Protein AF-A0A530M0F9-F1 (afdb_monomer)

pLDDT: mean 87.68, std 10.82, range [49.38, 98.19]

Foldseek 3Di:
DDDDDLLVVQDPLLVLLLVLLLLLLQQDDQDPDPVSNVCSNCVSVVSSSVCSPPDSVVSNVNSVVSVVSSVVSVVVCVVVVHDRRSVVSVVVVVDDDPPPPD

Mean predicted aligned error: 6.35 Å

Solvent-accessible surface area (backbone atoms only — not comparable to full-atom values): 5802 Å² total; per-residue (Å²): 133,91,76,73,61,61,62,74,54,62,46,73,52,26,55,51,24,23,52,31,44,44,52,43,59,28,52,43,82,78,59,89,50,69,69,59,38,50,50,66,66,46,45,31,58,55,48,23,48,66,48,26,71,48,64,64,70,62,37,48,52,50,26,50,49,33,48,53,49,41,53,50,52,52,52,49,30,60,73,70,72,45,82,76,37,40,62,60,52,56,51,54,72,75,50,80,73,77,75,80,82,129

Sequence (102 aa):
PVTLPHMLMIGVWPLIMGVTMFLQMRMNPTPPDPTQAAIFTWMPVIFTFMMAGFPAGLVIYWAWNNTLSILQQGVIMKRQGAKIELWDNLVALFRKKPSPAE

Radius of gyration: 16.55 Å; Cα contacts (8 Å, |Δi|>4): 81; chains: 1; bounding box: 50×22×50 Å

Nearest PDB structures (foldseek):
  7uhc-assembly1_K  TM=5.181E-01  e=8.947E+00  synthetic construct
  8boq-assembly1_F  TM=3.232E-01  e=5.334E+00  Azotobacter vinelandii DJ

Secondary structure (DSSP, 8-state):
-----GGG---HHHHHHHHHHHHHHHTSPPPSSHHHHHHHHHHHHHHHHHHTTS-HHHHHHHHHHHHHHHHHHHHHHHHTT---THHHHHHHHHSPPPPP--

Structure (mmCIF, N/CA/C/O backbone):
data_AF-A0A530M0F9-F1
#
_entry.id   AF-A0A530M0F9-F1
#
loop_
_atom_site.group_PDB
_atom_site.id
_atom_site.type_symbol
_atom_site.label_atom_id
_atom_site.label_alt_id
_atom_site.label_comp_id
_atom_site.label_asym_id
_atom_site.label_entity_id
_atom_site.label_seq_id
_atom_site.pdbx_PDB_ins_code
_atom_site.Cartn_x
_atom_site.Cartn_y
_atom_site.Cartn_z
_atom_site.occupancy
_atom_site.B_iso_or_equiv
_atom_site.auth_seq_id
_atom_site.auth_comp_id
_atom_site.auth_asym_id
_atom_site.auth_atom_id
_atom_site.pdbx_PDB_model_num
ATOM 1 N N . PRO A 1 1 ? 16.900 -14.639 -31.312 1.00 63.69 1 PRO A N 1
ATOM 2 C CA . PRO A 1 1 ? 16.489 -14.893 -29.908 1.00 63.69 1 PRO A CA 1
ATOM 3 C C . PRO A 1 1 ? 15.230 -14.087 -29.568 1.00 63.69 1 PRO A C 1
ATOM 5 O O . PRO A 1 1 ? 15.234 -12.876 -29.754 1.00 63.69 1 PRO A O 1
ATOM 8 N N . VAL A 1 2 ? 14.152 -14.746 -29.131 1.00 72.38 2 VAL A N 1
ATOM 9 C CA . VAL A 1 2 ? 12.940 -14.055 -28.659 1.00 72.38 2 VAL A CA 1
ATOM 10 C C . VAL A 1 2 ? 13.256 -13.455 -27.291 1.00 72.38 2 VAL A C 1
ATOM 12 O O . VAL A 1 2 ? 13.344 -14.178 -26.302 1.00 72.38 2 VAL A O 1
ATOM 15 N N . THR A 1 3 ? 13.490 -12.148 -27.229 1.00 71.31 3 THR A N 1
ATOM 16 C CA . THR A 1 3 ? 13.562 -11.424 -25.961 1.00 71.31 3 THR A CA 1
ATOM 17 C C . THR A 1 3 ? 12.137 -11.111 -25.529 1.00 71.31 3 THR A C 1
ATOM 19 O O . THR A 1 3 ? 11.421 -10.361 -26.191 1.00 71.31 3 THR A O 1
ATOM 22 N N . LEU A 1 4 ? 11.694 -11.726 -24.431 1.00 67.12 4 LEU A N 1
ATOM 23 C CA . LEU A 1 4 ? 10.413 -11.368 -23.835 1.00 67.12 4 LEU A CA 1
ATOM 24 C C . LEU A 1 4 ? 10.453 -9.882 -23.441 1.00 67.12 4 LEU A C 1
ATOM 26 O O . LEU A 1 4 ? 11.481 -9.416 -22.928 1.00 67.12 4 LEU A O 1
ATOM 30 N N . PRO A 1 5 ? 9.365 -9.127 -23.677 1.00 70.06 5 PRO A N 1
ATOM 31 C CA . PRO A 1 5 ? 9.288 -7.742 -23.246 1.00 70.06 5 PRO A CA 1
ATOM 32 C C . PRO A 1 5 ? 9.657 -7.632 -21.767 1.00 70.06 5 PRO A C 1
ATOM 34 O O . PRO A 1 5 ? 9.078 -8.328 -20.936 1.00 70.06 5 PRO A O 1
ATOM 37 N N . HIS A 1 6 ? 10.613 -6.767 -21.425 1.00 66.38 6 HIS A N 1
ATOM 38 C CA . HIS A 1 6 ? 11.103 -6.639 -20.046 1.00 66.38 6 HIS A CA 1
ATOM 39 C C . HIS A 1 6 ? 9.988 -6.272 -19.049 1.00 66.38 6 HIS A C 1
ATOM 41 O O . HIS A 1 6 ? 10.053 -6.658 -17.890 1.00 66.38 6 HIS A O 1
ATOM 47 N N . MET A 1 7 ? 8.908 -5.635 -19.517 1.00 61.12 7 MET A N 1
ATOM 48 C CA . MET A 1 7 ? 7.681 -5.388 -18.743 1.00 61.12 7 MET A CA 1
ATOM 49 C C . MET A 1 7 ? 6.947 -6.656 -18.265 1.00 61.12 7 MET A C 1
ATOM 51 O O . MET A 1 7 ? 6.189 -6.594 -17.304 1.00 61.12 7 MET A O 1
ATOM 55 N N . LEU A 1 8 ? 7.159 -7.803 -18.919 1.00 68.62 8 LEU A N 1
ATOM 56 C CA . LEU A 1 8 ? 6.592 -9.097 -18.520 1.00 68.62 8 LEU A CA 1
ATOM 57 C C . LEU A 1 8 ? 7.511 -9.862 -17.555 1.00 68.62 8 LEU A C 1
ATOM 59 O O . LEU A 1 8 ? 7.077 -10.832 -16.938 1.00 68.62 8 LEU A O 1
ATOM 63 N N . MET A 1 9 ? 8.764 -9.423 -17.387 1.00 74.44 9 MET A N 1
ATOM 64 C CA . MET A 1 9 ? 9.704 -9.981 -16.412 1.00 74.44 9 MET A CA 1
ATOM 65 C C . MET A 1 9 ? 9.481 -9.323 -15.047 1.00 74.44 9 MET A C 1
ATOM 67 O O . MET A 1 9 ? 10.338 -8.613 -14.526 1.00 74.44 9 MET A O 1
ATOM 71 N N . ILE A 1 10 ? 8.297 -9.535 -14.468 1.00 78.31 10 ILE A N 1
ATOM 72 C CA . ILE A 1 10 ? 7.973 -8.997 -13.146 1.00 78.31 10 ILE A CA 1
ATOM 73 C C . ILE A 1 10 ? 8.829 -9.729 -12.113 1.00 78.31 10 ILE A C 1
ATOM 75 O O . ILE A 1 10 ? 8.615 -10.905 -11.819 1.00 78.31 10 ILE A O 1
ATOM 79 N N . GLY A 1 11 ? 9.823 -9.032 -11.566 1.00 85.75 11 GLY A N 1
ATOM 80 C CA . GLY A 1 11 ? 10.596 -9.546 -10.443 1.00 85.75 11 GLY A CA 1
ATOM 81 C C . GLY A 1 11 ? 9.717 -9.784 -9.209 1.00 85.75 11 GLY A C 1
ATOM 82 O O . GLY A 1 11 ? 8.614 -9.251 -9.081 1.00 85.75 11 GLY A O 1
ATOM 83 N N . VAL A 1 12 ? 10.238 -10.536 -8.239 1.00 91.88 12 VAL A N 1
ATOM 84 C CA . VAL A 1 12 ? 9.531 -10.797 -6.971 1.00 91.88 12 VAL A CA 1
ATOM 85 C C . VAL A 1 12 ? 9.228 -9.491 -6.216 1.00 91.88 12 VAL A C 1
ATOM 87 O O . VAL A 1 12 ? 8.171 -9.353 -5.603 1.00 91.88 12 VAL A O 1
ATOM 90 N N . TRP A 1 13 ? 10.117 -8.496 -6.303 1.00 93.44 13 TRP A N 1
ATOM 91 C CA . TRP A 1 13 ? 9.974 -7.219 -5.598 1.00 93.44 13 TRP A CA 1
ATOM 92 C C . TRP A 1 13 ? 8.758 -6.384 -6.026 1.00 93.44 13 TRP A C 1
ATOM 94 O O . TRP A 1 13 ? 8.007 -5.979 -5.140 1.00 93.44 13 TRP A O 1
ATOM 104 N N . PRO A 1 14 ? 8.508 -6.138 -7.328 1.00 94.00 14 PRO A N 1
ATOM 105 C CA . PRO A 1 14 ? 7.286 -5.467 -7.766 1.00 94.00 14 PRO A CA 1
ATOM 106 C C . PRO A 1 14 ? 6.008 -6.154 -7.286 1.00 94.00 14 PRO A C 1
ATOM 108 O O . PRO A 1 14 ? 5.080 -5.462 -6.885 1.00 94.00 14 PRO A O 1
ATOM 111 N N . LEU A 1 15 ? 5.967 -7.492 -7.256 1.00 94.50 15 LEU A N 1
ATOM 112 C CA . LEU A 1 15 ? 4.804 -8.227 -6.744 1.00 94.50 15 LEU A CA 1
ATOM 113 C C . LEU A 1 15 ? 4.577 -7.958 -5.253 1.00 94.50 15 LEU A C 1
ATOM 115 O O . LEU A 1 15 ? 3.454 -7.663 -4.848 1.00 94.50 15 LEU A O 1
ATOM 119 N N . ILE A 1 16 ? 5.639 -8.006 -4.441 1.00 96.31 16 ILE A N 1
ATOM 120 C CA . ILE A 1 16 ? 5.561 -7.670 -3.012 1.00 96.31 16 ILE A CA 1
ATOM 121 C C . ILE A 1 16 ? 5.093 -6.223 -2.836 1.00 96.31 16 ILE A C 1
ATOM 123 O O . ILE A 1 16 ? 4.200 -5.963 -2.034 1.00 96.31 16 ILE A O 1
ATOM 127 N N . MET A 1 17 ? 5.662 -5.290 -3.601 1.00 96.50 17 MET A N 1
ATOM 128 C CA . MET A 1 17 ? 5.275 -3.880 -3.574 1.00 9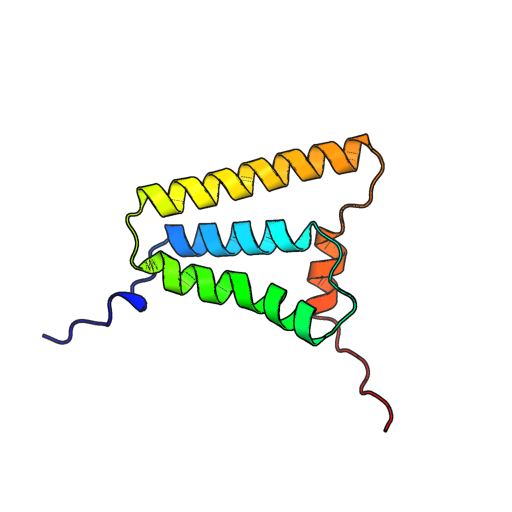6.50 17 MET A CA 1
ATOM 129 C C . MET A 1 17 ? 3.797 -3.689 -3.943 1.00 96.50 17 MET A C 1
ATOM 131 O O . MET A 1 17 ? 3.085 -2.979 -3.239 1.00 96.50 17 MET A O 1
ATOM 135 N N . GLY A 1 18 ? 3.312 -4.367 -4.984 1.00 95.81 18 GLY A N 1
ATOM 136 C CA . GLY A 1 18 ? 1.911 -4.338 -5.398 1.00 95.81 18 GLY A CA 1
ATOM 137 C C . GLY A 1 18 ? 0.961 -4.845 -4.319 1.00 95.81 18 GLY A C 1
ATOM 138 O O . GLY A 1 18 ? -0.058 -4.213 -4.040 1.00 95.81 18 GLY A O 1
ATOM 139 N N . VAL A 1 19 ? 1.318 -5.953 -3.662 1.00 96.19 19 VAL A N 1
ATOM 140 C CA . VAL A 1 19 ? 0.546 -6.508 -2.543 1.00 96.19 19 VAL A CA 1
ATOM 141 C C . VAL A 1 19 ? 0.53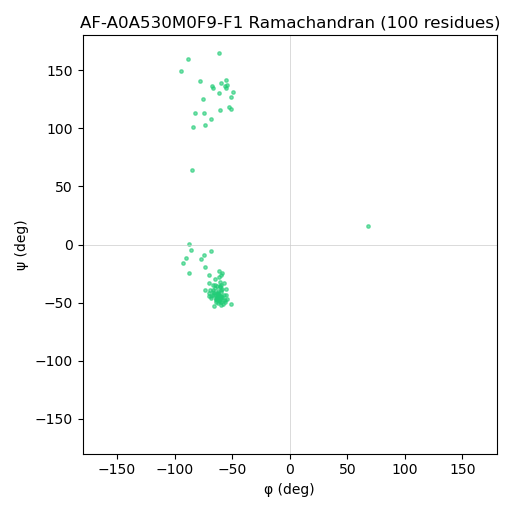1 -5.543 -1.360 1.00 96.19 19 VAL A C 1
ATOM 143 O O . VAL A 1 19 ? -0.538 -5.273 -0.815 1.00 96.19 19 VAL A O 1
ATOM 146 N N . THR A 1 20 ? 1.677 -4.981 -0.963 1.00 97.00 20 THR A N 1
ATOM 147 C CA . THR A 1 20 ? 1.719 -4.040 0.167 1.00 97.00 20 THR A CA 1
ATOM 148 C C . THR A 1 20 ? 0.987 -2.742 -0.154 1.00 97.00 20 THR A C 1
ATOM 150 O O . THR A 1 20 ? 0.243 -2.247 0.684 1.00 97.00 20 THR A O 1
ATOM 153 N N . MET A 1 21 ? 1.095 -2.224 -1.376 1.00 96.38 21 MET A N 1
ATOM 154 C CA . MET A 1 21 ? 0.334 -1.056 -1.828 1.00 96.38 21 MET A CA 1
ATOM 155 C C . MET A 1 21 ? -1.176 -1.323 -1.793 1.00 96.38 21 MET A C 1
ATOM 157 O O . MET A 1 21 ? -1.947 -0.511 -1.282 1.00 96.38 21 MET A O 1
ATOM 161 N N . PHE A 1 22 ? -1.605 -2.489 -2.279 1.00 95.19 22 PHE A N 1
ATOM 162 C CA . PHE A 1 22 ? -3.004 -2.898 -2.238 1.00 95.19 22 PHE A CA 1
ATOM 163 C C . PHE A 1 22 ? -3.533 -2.996 -0.800 1.00 95.19 22 PHE A C 1
ATOM 165 O O . PHE A 1 22 ? -4.599 -2.461 -0.500 1.00 95.19 22 PHE A O 1
ATOM 172 N N . LEU A 1 23 ? -2.780 -3.627 0.107 1.00 95.06 23 LEU A N 1
ATOM 173 C CA . LEU A 1 23 ? -3.156 -3.723 1.519 1.00 95.06 23 LEU A CA 1
ATOM 174 C C . LEU A 1 23 ? -3.237 -2.344 2.180 1.00 95.06 23 LEU A C 1
ATOM 176 O O . LEU A 1 23 ? -4.206 -2.071 2.883 1.00 95.06 23 LEU A O 1
ATOM 180 N N . GLN A 1 24 ? -2.269 -1.464 1.914 1.00 94.94 24 GLN A N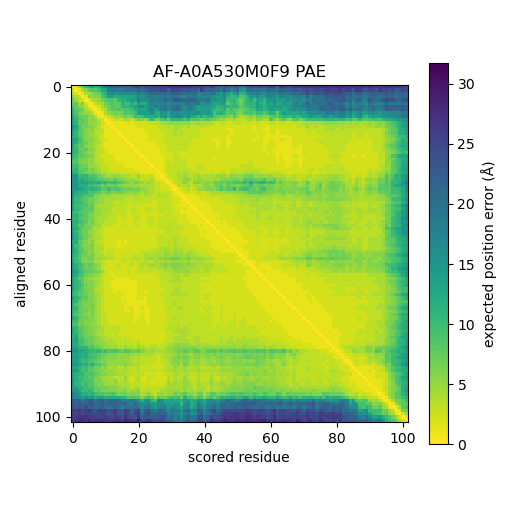 1
ATOM 181 C CA . GLN A 1 24 ? -2.239 -0.101 2.445 1.00 94.94 24 GLN A CA 1
ATOM 182 C C . GLN A 1 24 ? -3.475 0.694 2.012 1.00 94.94 24 GLN A C 1
ATOM 184 O O . GLN A 1 24 ? -4.135 1.305 2.848 1.00 94.94 24 GLN A O 1
ATOM 189 N N . MET A 1 25 ? -3.849 0.641 0.730 1.00 92.50 25 MET A N 1
ATOM 190 C CA . MET A 1 25 ? -5.059 1.314 0.243 1.00 92.50 25 MET A CA 1
ATOM 191 C C . MET A 1 25 ? -6.327 0.794 0.919 1.00 92.50 25 MET A C 1
ATOM 193 O O . MET A 1 25 ? -7.231 1.573 1.212 1.00 92.50 25 MET A O 1
ATOM 197 N N . ARG A 1 26 ? -6.384 -0.509 1.213 1.00 91.62 26 ARG A N 1
ATOM 198 C CA . ARG A 1 26 ? -7.529 -1.153 1.872 1.00 91.62 26 ARG A CA 1
ATOM 199 C C . ARG A 1 26 ? -7.636 -0.841 3.362 1.00 91.62 26 ARG A C 1
ATOM 201 O O . ARG A 1 26 ? -8.664 -1.157 3.952 1.00 91.62 26 ARG A O 1
ATOM 208 N N . MET A 1 27 ? -6.637 -0.205 3.969 1.00 90.44 27 MET A N 1
ATOM 209 C CA . MET A 1 27 ? -6.764 0.324 5.331 1.00 90.44 27 MET A CA 1
ATOM 210 C C . MET A 1 27 ? -7.635 1.576 5.399 1.00 90.44 27 MET A C 1
ATOM 212 O O . MET A 1 27 ? -8.120 1.914 6.476 1.00 90.44 27 MET A O 1
ATOM 216 N N . ASN A 1 28 ? -7.835 2.251 4.266 1.00 88.00 28 ASN A N 1
ATOM 217 C CA . ASN A 1 28 ? -8.674 3.435 4.178 1.00 88.00 28 ASN A CA 1
ATOM 218 C C . ASN A 1 28 ? -10.099 3.052 3.745 1.00 88.00 28 ASN A C 1
ATOM 220 O O . ASN A 1 28 ? -10.274 2.088 2.993 1.00 88.00 28 ASN A O 1
ATOM 224 N N . PRO A 1 29 ? -11.128 3.799 4.178 1.00 85.75 29 PRO A N 1
ATOM 225 C CA . PRO A 1 29 ? -12.490 3.602 3.696 1.00 85.75 29 PRO A CA 1
ATOM 226 C C . PRO A 1 29 ? -12.553 3.688 2.167 1.00 85.75 29 PRO A C 1
ATOM 228 O O . PRO A 1 29 ? -11.970 4.592 1.563 1.00 85.75 29 PRO A O 1
ATOM 231 N N . THR A 1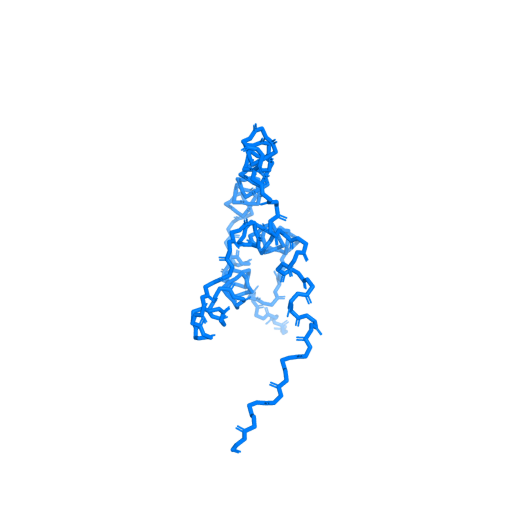 30 ? -13.259 2.748 1.533 1.00 82.31 30 THR A N 1
ATOM 232 C CA . THR A 1 30 ? -13.423 2.764 0.073 1.00 82.31 30 THR A CA 1
ATOM 233 C C . THR A 1 30 ? -14.256 3.991 -0.338 1.00 82.31 30 THR A C 1
ATOM 235 O O . THR A 1 30 ? -15.293 4.237 0.284 1.00 82.31 30 THR A O 1
ATOM 238 N N . PRO A 1 31 ? -13.859 4.752 -1.379 1.00 84.81 31 PRO A N 1
ATOM 239 C CA . P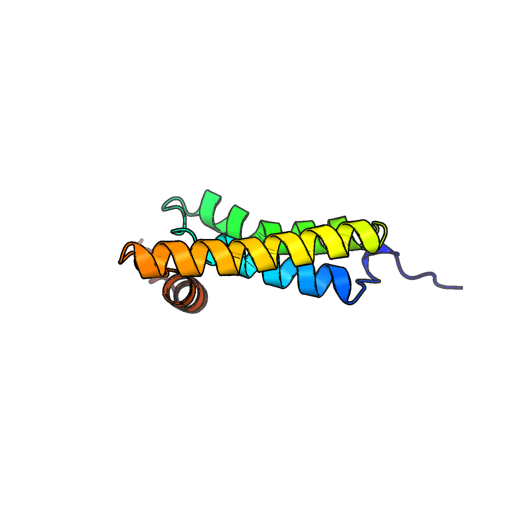RO A 1 31 ? -14.650 5.876 -1.875 1.00 84.81 31 PRO A CA 1
ATOM 240 C C . PRO A 1 31 ? -16.084 5.456 -2.253 1.00 84.81 31 PRO A C 1
ATOM 242 O O . PRO A 1 31 ? -16.263 4.382 -2.833 1.00 84.81 31 PRO A O 1
ATOM 245 N N . PRO A 1 32 ? -17.106 6.287 -1.973 1.00 83.00 32 PRO A N 1
ATOM 246 C CA . PRO A 1 32 ? -18.501 5.953 -2.273 1.00 83.00 32 PRO A CA 1
ATOM 247 C C . PRO A 1 32 ? -18.805 5.952 -3.781 1.00 83.00 32 PRO A C 1
ATOM 249 O O . PRO A 1 32 ? -19.709 5.248 -4.228 1.00 83.00 32 PRO A O 1
ATOM 252 N N . ASP A 1 33 ? -18.044 6.715 -4.569 1.00 91.19 33 ASP A N 1
ATOM 253 C CA . ASP A 1 33 ? -18.173 6.781 -6.024 1.00 91.19 33 ASP A CA 1
ATOM 254 C C . ASP A 1 33 ? -17.588 5.512 -6.688 1.00 91.19 33 ASP A C 1
ATOM 256 O O . ASP A 1 33 ? -16.409 5.192 -6.478 1.00 91.19 33 ASP A O 1
ATOM 260 N N . PRO A 1 34 ? -18.364 4.791 -7.524 1.00 86.81 34 PRO A N 1
ATOM 261 C CA . PRO A 1 34 ? -17.910 3.571 -8.190 1.00 86.81 34 PRO A CA 1
ATOM 262 C C . PRO A 1 34 ? -16.706 3.779 -9.121 1.00 86.81 34 PRO A C 1
ATOM 264 O O . PRO A 1 34 ? -15.874 2.878 -9.240 1.00 86.81 34 PRO A O 1
ATOM 267 N N . THR A 1 35 ? -16.580 4.946 -9.752 1.00 90.38 35 THR A N 1
ATOM 268 C CA . THR A 1 35 ? -15.468 5.275 -10.655 1.00 90.38 35 THR A CA 1
ATOM 269 C C . THR A 1 35 ? -14.170 5.408 -9.869 1.00 90.38 35 THR A C 1
ATOM 271 O O . THR A 1 35 ? -13.153 4.812 -10.226 1.00 90.38 35 THR A O 1
ATOM 274 N N . GLN A 1 36 ? -14.208 6.126 -8.745 1.00 87.31 36 GLN A N 1
ATOM 275 C CA . GLN A 1 36 ? -13.044 6.276 -7.870 1.00 87.31 36 GLN A CA 1
ATOM 276 C C . GLN A 1 36 ? -12.649 4.937 -7.239 1.00 87.31 36 GLN A C 1
ATOM 278 O O . GLN A 1 36 ? -11.471 4.583 -7.222 1.00 87.31 36 GLN A O 1
ATOM 283 N N . ALA A 1 37 ? -13.625 4.143 -6.794 1.00 87.94 37 ALA A N 1
ATOM 284 C CA . ALA A 1 37 ? -13.371 2.810 -6.254 1.00 87.94 37 ALA A CA 1
ATOM 285 C C . ALA A 1 37 ? -12.697 1.877 -7.279 1.00 87.94 37 ALA A C 1
ATOM 287 O O . ALA A 1 37 ? -11.791 1.113 -6.923 1.00 87.94 37 ALA A O 1
ATOM 288 N N . ALA A 1 38 ? -13.097 1.950 -8.554 1.00 88.00 38 ALA A N 1
ATOM 289 C CA . ALA A 1 38 ? -12.451 1.206 -9.630 1.00 88.00 38 ALA A CA 1
ATOM 290 C C . ALA A 1 38 ? -10.991 1.647 -9.813 1.00 88.00 38 ALA A C 1
ATOM 292 O O . ALA A 1 38 ? -10.103 0.795 -9.837 1.00 88.00 38 ALA A O 1
ATOM 293 N N . ILE A 1 39 ? -10.723 2.957 -9.850 1.00 89.94 39 ILE A N 1
ATOM 294 C CA . ILE A 1 39 ? -9.358 3.499 -9.961 1.00 89.94 39 ILE A CA 1
ATOM 295 C C . ILE A 1 39 ? -8.472 2.981 -8.823 1.00 89.94 39 ILE A C 1
ATOM 297 O O . ILE A 1 39 ? -7.402 2.440 -9.083 1.00 89.94 39 ILE A O 1
ATOM 301 N N . PHE A 1 40 ? -8.927 3.074 -7.572 1.00 88.50 40 PHE A N 1
ATOM 302 C CA . PHE A 1 40 ? -8.165 2.611 -6.403 1.00 88.50 40 PHE A CA 1
ATOM 303 C C . PHE A 1 40 ? -7.941 1.093 -6.408 1.00 88.50 40 PHE A C 1
ATOM 305 O O . PHE A 1 40 ? -6.931 0.611 -5.906 1.00 88.50 40 PHE A O 1
ATOM 312 N N . THR A 1 41 ? -8.862 0.327 -6.994 1.00 88.56 41 THR A N 1
ATOM 313 C CA . THR A 1 41 ? -8.718 -1.129 -7.115 1.00 88.56 41 THR A CA 1
ATOM 314 C C . THR A 1 41 ? -7.675 -1.5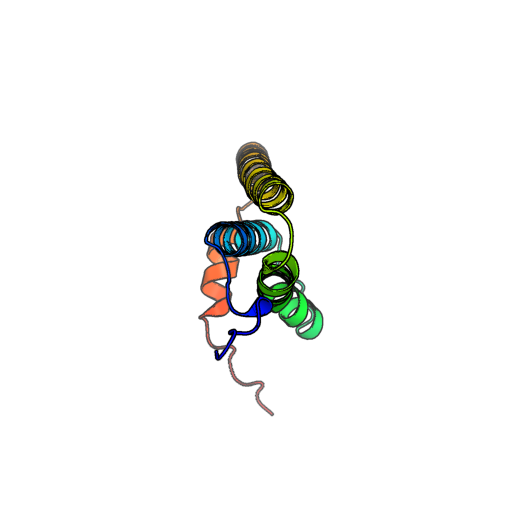09 -8.169 1.00 88.56 41 THR A C 1
ATOM 316 O O . THR A 1 41 ? -6.899 -2.436 -7.948 1.00 88.56 41 THR A O 1
ATOM 319 N N . TRP A 1 42 ? -7.620 -0.786 -9.291 1.00 91.25 42 TRP A N 1
ATOM 320 C CA . TRP A 1 42 ? -6.701 -1.077 -10.397 1.00 91.25 42 TRP A CA 1
ATOM 321 C C . TRP A 1 42 ? -5.325 -0.422 -10.256 1.00 91.25 42 TRP A C 1
ATOM 323 O O . TRP A 1 42 ? -4.348 -0.935 -10.803 1.00 91.25 42 TRP A O 1
ATOM 333 N N . MET A 1 43 ? -5.220 0.678 -9.508 1.00 92.94 43 MET A N 1
ATOM 334 C CA . MET A 1 43 ? -3.977 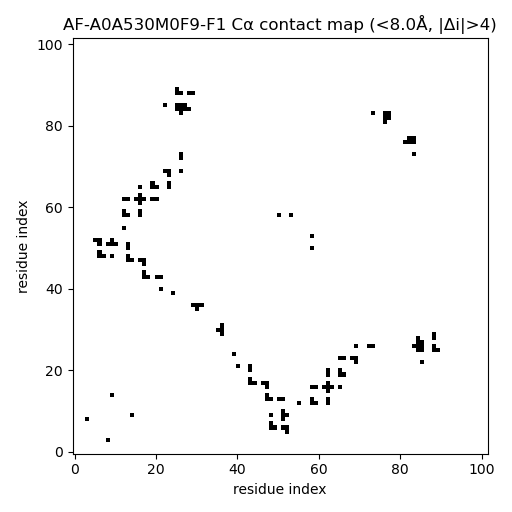1.436 -9.358 1.00 92.94 43 MET A CA 1
ATOM 335 C C . MET A 1 43 ? -2.790 0.575 -8.892 1.00 92.94 43 MET A C 1
ATOM 337 O O . MET A 1 43 ? -1.749 0.660 -9.544 1.00 92.94 43 MET A O 1
ATOM 341 N N . PRO A 1 44 ? -2.904 -0.299 -7.867 1.00 92.38 44 PRO A N 1
ATOM 342 C CA . PRO A 1 44 ? -1.787 -1.148 -7.445 1.00 92.38 44 PRO A CA 1
ATOM 343 C C . PRO A 1 44 ? -1.306 -2.091 -8.549 1.00 92.38 44 PRO A C 1
ATOM 345 O O . PRO A 1 44 ? -0.106 -2.320 -8.690 1.00 92.38 44 PRO A O 1
ATOM 348 N N . VAL A 1 45 ? -2.227 -2.607 -9.370 1.00 93.38 45 VAL A N 1
ATOM 349 C CA . VAL A 1 45 ? -1.895 -3.493 -10.492 1.00 93.38 45 VAL A CA 1
ATOM 350 C C . VAL A 1 45 ? -1.088 -2.721 -11.528 1.00 93.38 45 VAL A C 1
ATOM 352 O O . VAL A 1 45 ? 0.022 -3.124 -11.862 1.00 93.38 45 VAL A O 1
ATOM 355 N N . ILE A 1 46 ? -1.594 -1.569 -11.972 1.00 92.69 46 ILE A N 1
ATOM 356 C CA . ILE A 1 46 ? -0.916 -0.713 -12.955 1.00 92.69 46 ILE A CA 1
ATOM 357 C C . ILE A 1 46 ? 0.482 -0.322 -12.456 1.00 92.69 46 ILE A C 1
ATOM 359 O O . ILE A 1 46 ? 1.465 -0.481 -13.182 1.00 92.69 46 ILE A O 1
ATOM 363 N N . PHE A 1 47 ? 0.591 0.122 -11.201 1.00 91.50 47 PHE A N 1
ATOM 364 C CA . PHE A 1 47 ? 1.870 0.504 -10.600 1.00 91.50 47 PHE A CA 1
ATOM 365 C C . PHE A 1 47 ? 2.853 -0.661 -10.500 1.00 91.50 47 PHE A C 1
ATOM 367 O O . PHE A 1 47 ? 4.048 -0.461 -10.696 1.00 91.50 47 PHE A O 1
ATOM 374 N N . THR A 1 48 ? 2.371 -1.876 -10.242 1.00 92.62 48 THR A N 1
ATOM 375 C CA . THR A 1 48 ? 3.216 -3.077 -10.180 1.00 92.62 48 THR A CA 1
ATOM 376 C C . THR A 1 48 ? 3.915 -3.337 -11.511 1.00 92.62 48 THR A C 1
ATOM 378 O O . THR A 1 48 ? 5.131 -3.518 -11.538 1.00 92.62 48 THR A O 1
ATOM 381 N N . PHE A 1 49 ? 3.175 -3.304 -12.623 1.00 91.19 49 PHE A N 1
ATOM 382 C CA . PHE A 1 49 ? 3.749 -3.494 -13.959 1.00 91.19 49 PHE A CA 1
ATOM 383 C C . PHE A 1 49 ? 4.632 -2.319 -14.381 1.00 91.19 49 PHE A C 1
ATOM 385 O O . PHE A 1 49 ? 5.697 -2.525 -14.956 1.00 91.19 49 PHE A O 1
ATOM 392 N N . MET A 1 50 ? 4.228 -1.090 -14.054 1.00 90.62 50 MET A N 1
ATOM 393 C CA . MET A 1 50 ? 5.027 0.103 -14.335 1.00 90.62 50 MET A CA 1
ATOM 394 C C . MET A 1 50 ? 6.378 0.064 -13.605 1.00 90.62 50 MET A C 1
ATOM 396 O O . MET A 1 50 ? 7.416 0.336 -14.204 1.00 90.62 50 MET A O 1
ATOM 400 N N . MET A 1 51 ? 6.382 -0.316 -12.324 1.00 89.25 51 MET A N 1
ATOM 401 C CA . MET A 1 51 ? 7.586 -0.387 -11.488 1.00 89.25 51 MET A CA 1
ATOM 402 C C . MET A 1 51 ? 8.455 -1.617 -11.778 1.00 89.25 51 MET A C 1
ATOM 404 O O . MET A 1 51 ? 9.605 -1.655 -11.344 1.00 89.25 51 MET A O 1
ATOM 408 N N . ALA A 1 52 ? 7.954 -2.609 -12.522 1.00 88.94 52 ALA A N 1
ATOM 409 C CA . ALA A 1 52 ? 8.697 -3.829 -12.838 1.00 88.94 52 ALA A CA 1
ATOM 410 C C . ALA A 1 52 ? 9.982 -3.576 -13.643 1.00 88.94 52 ALA A C 1
ATOM 412 O O . ALA A 1 52 ? 10.939 -4.333 -13.508 1.00 88.94 52 ALA A O 1
ATOM 413 N N . GLY A 1 53 ? 10.025 -2.501 -14.436 1.00 87.25 53 GLY A N 1
ATOM 414 C CA . GLY A 1 53 ? 11.213 -2.101 -15.196 1.00 87.25 53 GLY A CA 1
ATOM 415 C C . GLY A 1 53 ? 12.220 -1.237 -14.426 1.00 87.25 53 GLY A C 1
ATOM 416 O O . GLY A 1 53 ? 13.272 -0.912 -14.972 1.00 87.25 53 GLY A O 1
ATOM 417 N N . PHE A 1 54 ? 11.914 -0.828 -13.191 1.00 90.12 54 PHE A N 1
ATOM 418 C CA . PHE A 1 54 ? 12.773 0.064 -12.409 1.00 90.12 54 PHE A CA 1
ATOM 419 C C . PHE A 1 54 ? 13.827 -0.705 -11.590 1.00 90.12 54 PHE A C 1
ATOM 421 O O . PHE A 1 54 ? 13.646 -1.888 -11.292 1.00 90.12 54 PHE A O 1
ATOM 428 N N . PRO A 1 55 ? 14.927 -0.045 -11.168 1.00 93.00 55 PRO A N 1
ATOM 429 C CA . PRO A 1 55 ? 15.941 -0.666 -10.320 1.00 93.00 55 PRO A CA 1
ATOM 430 C C . PRO A 1 55 ? 15.350 -1.236 -9.025 1.00 93.00 55 PRO A C 1
ATOM 432 O O . PRO A 1 55 ? 14.582 -0.566 -8.330 1.00 93.00 55 PRO A O 1
ATOM 435 N N . ALA A 1 56 ? 15.775 -2.445 -8.646 1.00 91.44 56 ALA A N 1
ATOM 436 C CA . ALA A 1 56 ? 15.212 -3.166 -7.501 1.00 91.44 56 ALA A CA 1
ATOM 437 C C . ALA A 1 56 ? 15.288 -2.377 -6.180 1.00 91.44 56 ALA A C 1
ATOM 439 O O . ALA A 1 56 ? 14.368 -2.466 -5.375 1.00 91.44 56 ALA A O 1
ATOM 440 N N . GLY A 1 57 ? 16.327 -1.558 -5.971 1.00 94.38 57 GLY A N 1
ATOM 441 C CA . GLY A 1 57 ? 16.455 -0.725 -4.768 1.00 94.38 57 GLY A CA 1
ATOM 442 C C . GLY A 1 57 ? 15.291 0.252 -4.572 1.00 94.38 57 GLY A C 1
ATOM 443 O O . GLY A 1 57 ? 14.806 0.405 -3.453 1.00 94.38 57 GLY A O 1
ATOM 444 N N . LEU A 1 58 ? 14.781 0.849 -5.657 1.00 94.88 58 LEU A N 1
ATOM 445 C CA . LEU A 1 58 ? 13.615 1.735 -5.599 1.00 94.88 58 LEU A CA 1
ATOM 446 C C . LEU A 1 58 ? 12.350 0.956 -5.219 1.00 94.88 58 LEU A C 1
ATOM 448 O O . LEU A 1 58 ? 11.567 1.400 -4.381 1.00 94.88 58 LEU A O 1
ATOM 452 N N . VAL A 1 59 ? 12.167 -0.224 -5.812 1.00 95.19 59 VAL A N 1
ATOM 453 C CA . VAL A 1 59 ? 10.997 -1.072 -5.553 1.00 9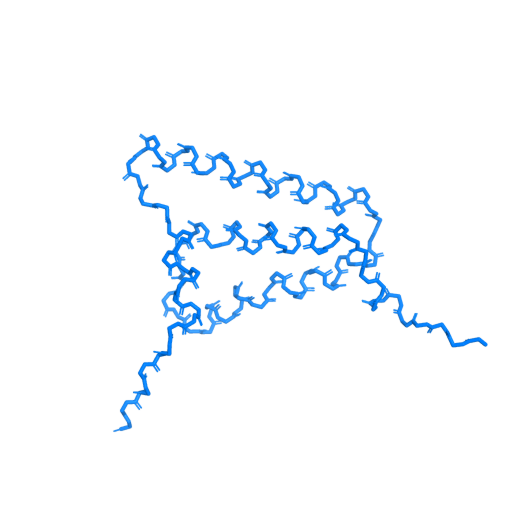5.19 59 VAL A CA 1
ATOM 454 C C . VAL A 1 59 ? 11.003 -1.601 -4.116 1.00 95.19 59 VAL A C 1
ATOM 456 O O . VAL A 1 59 ? 9.966 -1.598 -3.457 1.00 95.19 59 VAL A O 1
ATOM 459 N N . ILE A 1 60 ? 12.172 -1.998 -3.603 1.00 95.62 60 ILE A N 1
ATOM 460 C CA . ILE A 1 60 ? 12.360 -2.424 -2.208 1.00 95.62 60 ILE A CA 1
ATOM 461 C C . ILE A 1 60 ? 12.038 -1.276 -1.250 1.00 95.62 60 ILE A C 1
ATOM 463 O O . ILE A 1 60 ? 11.323 -1.490 -0.273 1.00 95.62 60 ILE A O 1
ATOM 467 N N . TYR A 1 61 ? 12.520 -0.061 -1.537 1.00 96.56 61 TYR A N 1
ATOM 468 C CA . TYR A 1 61 ? 12.213 1.120 -0.729 1.00 96.56 61 TYR A CA 1
ATOM 469 C C . TYR A 1 61 ? 10.698 1.341 -0.607 1.00 96.56 61 TYR A C 1
ATOM 471 O O . TYR A 1 61 ? 10.194 1.490 0.505 1.00 96.56 61 TYR A O 1
ATOM 479 N N . TRP A 1 62 ? 9.962 1.276 -1.721 1.00 96.12 62 TRP A N 1
ATOM 480 C CA . TRP A 1 62 ? 8.500 1.400 -1.718 1.00 96.12 62 TRP A CA 1
ATOM 481 C C . TRP A 1 62 ? 7.816 0.260 -0.963 1.00 96.12 62 TRP A C 1
ATOM 483 O O . TRP A 1 62 ? 6.963 0.509 -0.115 1.00 96.12 62 TRP A O 1
ATOM 493 N N . ALA A 1 63 ? 8.208 -0.989 -1.225 1.00 96.75 63 ALA A N 1
ATOM 494 C CA . ALA A 1 63 ? 7.638 -2.148 -0.543 1.00 96.75 63 ALA A CA 1
ATOM 495 C C . ALA A 1 63 ? 7.803 -2.044 0.981 1.00 96.75 63 ALA A C 1
ATOM 497 O O . ALA A 1 63 ? 6.861 -2.303 1.736 1.00 96.75 63 ALA A O 1
ATOM 498 N N . TRP A 1 64 ? 8.988 -1.629 1.429 1.00 97.81 64 TRP A N 1
ATOM 499 C CA . TRP A 1 64 ? 9.286 -1.432 2.840 1.00 97.81 64 TRP A CA 1
ATOM 500 C C . TRP A 1 64 ? 8.515 -0.251 3.432 1.00 97.81 64 TRP A C 1
ATOM 502 O O . TRP A 1 64 ? 7.926 -0.384 4.504 1.00 97.81 64 TRP A O 1
ATOM 512 N N . ASN A 1 65 ? 8.453 0.877 2.719 1.00 97.88 65 ASN A N 1
ATOM 513 C CA . ASN A 1 65 ? 7.691 2.048 3.140 1.00 97.88 65 ASN A CA 1
ATOM 514 C C . ASN A 1 65 ? 6.206 1.712 3.346 1.00 97.88 65 ASN A C 1
ATOM 516 O O . ASN A 1 65 ? 5.692 1.926 4.441 1.00 97.88 65 ASN A O 1
ATOM 520 N N . ASN A 1 66 ? 5.562 1.079 2.360 1.00 97.44 66 ASN A N 1
ATOM 521 C CA . ASN A 1 66 ? 4.171 0.632 2.460 1.00 97.44 66 ASN A CA 1
ATOM 522 C C . ASN A 1 66 ? 3.959 -0.284 3.671 1.00 97.44 66 ASN A C 1
ATOM 524 O O . ASN A 1 66 ? 2.993 -0.123 4.415 1.00 97.44 66 ASN A O 1
ATOM 528 N N . THR A 1 67 ? 4.885 -1.222 3.899 1.00 97.75 67 THR A N 1
ATOM 529 C CA . THR A 1 67 ? 4.823 -2.161 5.030 1.00 97.75 67 THR A CA 1
ATOM 530 C C . THR A 1 67 ? 4.866 -1.425 6.369 1.00 97.75 67 THR A C 1
ATOM 532 O O . THR A 1 67 ? 4.020 -1.663 7.232 1.00 97.75 67 THR A O 1
ATOM 535 N N . LEU A 1 68 ? 5.809 -0.494 6.544 1.00 98.19 68 LEU A N 1
ATOM 536 C CA . LEU A 1 68 ? 5.902 0.315 7.760 1.00 98.19 68 LEU A CA 1
ATOM 537 C C . LEU A 1 68 ? 4.668 1.196 7.954 1.00 98.19 68 LEU A C 1
ATOM 539 O O . LEU A 1 68 ? 4.153 1.280 9.067 1.00 98.19 68 LEU A O 1
ATOM 543 N N . SER A 1 69 ? 4.159 1.810 6.887 1.00 97.12 69 SER A N 1
ATOM 544 C CA . SER A 1 69 ? 2.945 2.621 6.943 1.00 97.12 69 SER A CA 1
ATOM 545 C C . SER A 1 69 ? 1.724 1.806 7.355 1.00 97.12 69 SER A C 1
ATOM 547 O O . SER A 1 69 ? 0.961 2.270 8.198 1.00 97.12 69 SER A O 1
ATOM 549 N N . ILE A 1 70 ? 1.564 0.584 6.834 1.00 96.75 70 ILE A N 1
ATOM 550 C CA . ILE A 1 70 ? 0.484 -0.323 7.245 1.00 96.75 70 ILE A CA 1
ATOM 551 C C . ILE A 1 70 ? 0.574 -0.624 8.739 1.00 96.75 70 ILE A C 1
ATOM 553 O O . ILE A 1 70 ? -0.408 -0.496 9.470 1.00 96.75 70 ILE A O 1
ATOM 557 N N . LEU A 1 71 ? 1.763 -0.996 9.217 1.00 97.25 71 LEU A N 1
ATOM 558 C CA . LEU A 1 71 ? 1.975 -1.302 10.629 1.00 97.25 71 LEU A CA 1
ATOM 559 C C . LEU A 1 71 ? 1.692 -0.083 11.511 1.00 97.25 71 LEU A C 1
ATOM 561 O O . LEU A 1 71 ? 0.955 -0.186 12.492 1.00 97.25 71 LEU A O 1
ATOM 565 N N . GLN A 1 72 ? 2.226 1.081 11.141 1.00 97.56 72 GLN A N 1
ATOM 566 C CA . GLN A 1 72 ? 2.015 2.331 11.862 1.00 97.56 72 GLN A CA 1
ATOM 567 C C . GLN A 1 72 ? 0.529 2.697 11.913 1.00 97.56 72 GLN A C 1
ATOM 569 O O . GLN A 1 72 ? -0.007 2.935 12.996 1.00 97.56 72 GLN A O 1
ATOM 574 N N . GLN A 1 73 ? -0.148 2.721 10.764 1.00 96.00 73 GLN A N 1
ATOM 575 C CA . GLN A 1 73 ? -1.563 3.070 10.680 1.00 96.00 73 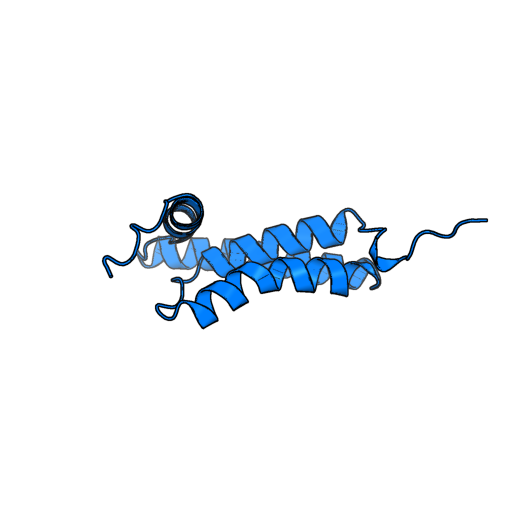GLN A CA 1
ATOM 576 C C . GLN A 1 73 ? -2.415 2.073 11.475 1.00 96.00 73 GLN A C 1
ATOM 578 O O . GLN A 1 73 ? -3.311 2.482 12.210 1.00 96.00 73 GLN A O 1
ATOM 583 N N . GLY A 1 74 ? -2.091 0.779 11.418 1.00 95.62 74 GLY A N 1
ATOM 584 C CA . GLY A 1 74 ? -2.774 -0.263 12.183 1.00 95.62 74 GLY A CA 1
ATOM 585 C C . GLY A 1 74 ? -2.635 -0.071 13.693 1.00 95.62 74 GLY A C 1
ATOM 586 O O . GLY A 1 74 ? -3.619 -0.178 14.427 1.00 95.62 74 GLY A O 1
ATOM 587 N N . VAL A 1 75 ? -1.434 0.276 14.168 1.00 96.50 75 VAL A N 1
ATOM 588 C CA . VAL A 1 75 ? -1.200 0.591 15.586 1.00 96.50 75 VAL A CA 1
ATOM 589 C C . VAL A 1 75 ? -1.965 1.847 16.005 1.00 96.50 75 VAL A C 1
ATOM 591 O O . VAL A 1 75 ? -2.576 1.844 17.074 1.00 96.50 75 VAL A O 1
ATOM 594 N N . ILE A 1 76 ? -1.964 2.903 15.186 1.00 96.00 76 ILE A N 1
ATOM 595 C CA . ILE A 1 76 ? -2.685 4.151 15.479 1.00 96.00 76 ILE A CA 1
ATOM 596 C C . ILE A 1 76 ? -4.191 3.896 15.575 1.00 96.00 76 ILE A C 1
ATOM 598 O O . ILE A 1 76 ? -4.788 4.245 16.591 1.00 96.00 76 ILE A O 1
ATOM 602 N N . MET A 1 77 ? -4.791 3.227 14.585 1.00 95.19 77 MET A N 1
ATOM 603 C CA . MET A 1 77 ? -6.226 2.919 14.587 1.00 95.19 77 MET A CA 1
ATOM 604 C C . MET A 1 77 ? -6.617 2.086 15.807 1.00 95.19 77 MET A C 1
ATOM 606 O O . MET A 1 77 ? -7.561 2.431 16.513 1.00 95.19 77 MET A O 1
ATOM 610 N N . LYS A 1 78 ? -5.823 1.056 16.135 1.00 94.00 78 LYS A N 1
ATOM 611 C CA . LYS A 1 78 ? -6.041 0.239 17.334 1.00 94.00 78 LYS A CA 1
ATOM 612 C C . LYS A 1 78 ? -5.975 1.064 18.623 1.00 94.00 78 LYS A C 1
ATOM 614 O O . LYS A 1 78 ? -6.782 0.844 19.519 1.00 94.00 78 LYS A O 1
ATOM 619 N N . ARG A 1 79 ? -5.029 2.004 18.732 1.00 95.88 79 ARG A N 1
ATOM 620 C CA . ARG A 1 79 ? -4.891 2.888 19.906 1.00 95.88 79 ARG A CA 1
ATOM 621 C C . ARG A 1 79 ? -6.016 3.914 20.015 1.00 95.88 79 ARG A C 1
ATOM 623 O O . ARG A 1 79 ? -6.390 4.270 21.123 1.00 95.88 79 ARG A O 1
ATOM 630 N N . GLN A 1 80 ? -6.536 4.384 18.886 1.00 95.25 80 GLN A N 1
ATOM 631 C CA . GLN A 1 80 ? -7.612 5.376 18.823 1.00 95.25 80 GLN A CA 1
ATOM 632 C C . GLN A 1 80 ? -9.014 4.750 18.862 1.00 95.25 80 GLN A C 1
ATOM 634 O O . GLN A 1 80 ? -10.002 5.472 18.791 1.00 95.25 80 GLN A O 1
ATOM 639 N N . GLY A 1 81 ? -9.121 3.419 18.958 1.00 91.56 81 GLY A N 1
ATOM 640 C CA . GLY A 1 81 ? -10.406 2.716 18.906 1.00 91.56 81 GLY A CA 1
ATOM 641 C C . GLY A 1 81 ? -11.086 2.777 17.533 1.00 91.56 81 GLY A C 1
ATOM 642 O O . GLY A 1 81 ? -12.275 2.490 17.428 1.00 91.56 81 GLY A O 1
ATOM 643 N N . ALA A 1 82 ? -10.349 3.145 16.483 1.00 90.88 82 ALA A N 1
ATOM 644 C CA . ALA A 1 82 ? -10.852 3.157 15.120 1.00 90.88 82 ALA A CA 1
ATOM 645 C C . ALA A 1 82 ? -10.884 1.733 14.551 1.00 90.88 82 ALA A C 1
ATOM 647 O O . ALA A 1 82 ? -9.975 0.924 14.772 1.00 90.88 82 ALA A O 1
ATOM 648 N N . LYS A 1 83 ? -11.940 1.429 13.794 1.00 88.38 83 LYS A N 1
ATOM 649 C CA . LYS A 1 83 ? -12.087 0.146 13.111 1.00 88.38 83 LYS A CA 1
ATOM 650 C C . LYS A 1 83 ? -11.035 0.022 12.009 1.00 88.38 83 LYS A C 1
ATOM 652 O O . LYS A 1 83 ? -10.800 0.955 11.248 1.00 88.38 83 LYS A O 1
ATOM 657 N N . ILE A 1 84 ? -10.412 -1.148 11.913 1.00 90.62 84 ILE A N 1
ATOM 658 C CA . ILE A 1 84 ? -9.501 -1.469 10.815 1.00 90.62 84 ILE A CA 1
ATOM 659 C C . ILE A 1 84 ? -10.344 -1.974 9.639 1.00 90.62 84 ILE A C 1
ATOM 661 O O . ILE A 1 84 ? -10.738 -3.137 9.624 1.00 90.62 84 ILE A O 1
ATOM 665 N N . GLU A 1 85 ? -10.584 -1.113 8.649 1.00 90.44 85 GLU A N 1
ATOM 666 C CA . GLU A 1 85 ? -11.443 -1.400 7.480 1.00 90.44 85 GLU A CA 1
ATOM 667 C C . GLU A 1 85 ? -10.869 -2.455 6.515 1.00 90.44 85 GLU A C 1
ATOM 669 O O . GLU A 1 85 ? -11.534 -2.866 5.566 1.00 90.44 85 GLU A O 1
ATOM 674 N N . LEU A 1 86 ? -9.635 -2.920 6.744 1.00 89.88 86 LEU A N 1
ATOM 675 C CA . LEU A 1 86 ? -8.924 -3.860 5.871 1.00 89.88 86 LEU A CA 1
ATOM 676 C C . LEU A 1 86 ? -9.769 -5.094 5.531 1.00 89.88 86 LEU A C 1
ATOM 678 O O . LEU A 1 86 ? -9.920 -5.440 4.361 1.00 89.88 86 LEU A O 1
ATOM 682 N N . TRP A 1 87 ? -10.326 -5.751 6.548 1.00 88.25 87 TRP A N 1
ATOM 683 C CA . TRP A 1 87 ? -11.080 -6.989 6.359 1.00 88.25 87 TRP A CA 1
ATOM 684 C C . TRP A 1 87 ? -12.417 -6.749 5.663 1.00 88.25 87 TRP A C 1
ATOM 686 O O . TRP A 1 87 ? -12.769 -7.491 4.748 1.00 88.25 87 TRP A O 1
ATOM 696 N N . ASP A 1 88 ? -13.131 -5.689 6.038 1.00 89.19 88 ASP A N 1
ATOM 697 C CA . ASP A 1 88 ? -14.407 -5.331 5.418 1.00 89.19 88 ASP A CA 1
ATOM 698 C C . ASP A 1 88 ? -14.227 -4.988 3.939 1.00 89.19 88 ASP A C 1
ATOM 700 O O . ASP A 1 88 ? -14.959 -5.486 3.082 1.00 89.19 88 ASP A O 1
ATOM 704 N N . ASN A 1 89 ? -13.197 -4.200 3.626 1.00 90.56 89 ASN A N 1
ATOM 705 C CA . ASN A 1 89 ? -12.861 -3.812 2.265 1.00 90.56 89 ASN A CA 1
ATOM 706 C C . ASN A 1 89 ? -12.422 -5.007 1.402 1.00 90.56 89 ASN A C 1
ATOM 708 O O . ASN A 1 89 ? -12.711 -5.025 0.204 1.00 90.56 89 ASN A O 1
ATOM 712 N N . LEU A 1 90 ? -11.730 -5.999 1.975 1.00 89.31 90 LEU A N 1
ATOM 713 C CA . LEU A 1 90 ? -11.357 -7.230 1.269 1.00 89.31 90 LEU A CA 1
ATOM 714 C C . LEU A 1 90 ? -12.579 -8.106 0.983 1.00 89.31 90 LEU A C 1
ATOM 716 O O . LEU A 1 90 ? -12.741 -8.587 -0.136 1.00 89.31 90 LEU A O 1
ATOM 720 N N . VAL A 1 91 ? -13.469 -8.285 1.960 1.00 88.44 91 VAL A N 1
ATOM 721 C CA . VAL A 1 91 ? -14.704 -9.064 1.780 1.00 88.44 91 VAL A CA 1
ATOM 722 C C . VAL A 1 91 ? -15.637 -8.392 0.768 1.00 88.44 91 VAL A C 1
ATOM 724 O O . VAL A 1 91 ? -16.253 -9.073 -0.054 1.00 88.44 91 VAL A O 1
ATOM 727 N N . ALA A 1 92 ? -15.706 -7.059 0.770 1.00 86.06 92 ALA A N 1
ATOM 728 C CA . ALA A 1 92 ? -16.523 -6.287 -0.163 1.00 86.06 92 ALA A CA 1
ATOM 729 C C . ALA A 1 92 ? -16.155 -6.512 -1.641 1.00 86.06 92 ALA A C 1
ATOM 731 O O . ALA A 1 92 ? -17.028 -6.388 -2.496 1.00 86.06 92 ALA A O 1
ATOM 732 N N . LEU A 1 93 ? -14.907 -6.883 -1.954 1.00 83.06 93 LEU A N 1
ATOM 733 C CA . LEU A 1 93 ? -14.487 -7.212 -3.324 1.00 83.06 93 LEU A CA 1
ATOM 734 C C . LEU A 1 93 ? -15.141 -8.486 -3.865 1.00 83.06 93 LEU A C 1
ATOM 736 O O . LEU A 1 93 ? -15.426 -8.575 -5.056 1.00 83.06 93 LEU A O 1
ATOM 740 N N . PHE A 1 94 ? -15.365 -9.472 -2.997 1.00 84.94 94 PHE A N 1
ATOM 741 C CA . PHE A 1 94 ? -15.934 -10.766 -3.379 1.00 84.94 94 PHE A CA 1
ATOM 742 C C . PHE A 1 94 ? -17.454 -10.804 -3.227 1.00 84.94 94 PHE A C 1
ATOM 744 O O . PHE A 1 94 ? -18.123 -11.685 -3.772 1.00 84.94 94 PHE A O 1
ATOM 751 N N . ARG A 1 95 ? -18.026 -9.845 -2.495 1.00 83.19 95 ARG A N 1
ATOM 752 C CA . ARG A 1 95 ? -19.468 -9.735 -2.324 1.00 83.19 95 ARG A CA 1
ATOM 753 C C . ARG A 1 95 ? -20.087 -9.202 -3.618 1.00 83.19 95 ARG A C 1
ATOM 755 O O . ARG A 1 95 ? -19.880 -8.051 -3.991 1.00 83.19 95 ARG A O 1
ATOM 762 N N . LYS A 1 96 ? -20.873 -10.043 -4.301 1.00 65.38 96 LYS A N 1
ATOM 763 C CA . LYS A 1 96 ? -21.678 -9.642 -5.466 1.00 65.38 96 LYS A CA 1
ATOM 764 C C . LYS A 1 96 ? -22.528 -8.426 -5.079 1.00 65.38 96 LYS A C 1
ATOM 766 O O . LYS A 1 96 ? -23.358 -8.530 -4.174 1.00 65.38 96 LYS A O 1
ATOM 771 N N . LYS A 1 97 ? -22.326 -7.283 -5.743 1.00 63.94 97 LYS A N 1
ATOM 772 C CA . LYS A 1 97 ? -23.278 -6.171 -5.643 1.00 63.94 97 LYS A CA 1
ATOM 773 C C . LYS A 1 97 ? -24.623 -6.682 -6.180 1.00 63.94 97 LYS A C 1
ATOM 775 O O . LYS A 1 97 ? -24.619 -7.313 -7.240 1.00 63.94 97 LYS A O 1
ATOM 780 N N . PRO A 1 98 ? -25.746 -6.489 -5.463 1.00 59.91 98 PRO A N 1
ATOM 781 C CA . PRO A 1 98 ? -27.053 -6.760 -6.045 1.00 59.91 98 PRO A CA 1
ATOM 782 C C . PRO A 1 98 ? -27.162 -5.954 -7.341 1.00 59.91 98 PRO A C 1
ATOM 784 O O . PRO A 1 98 ? -26.700 -4.810 -7.387 1.00 59.91 98 PRO A O 1
ATOM 787 N N . SER A 1 99 ? -27.692 -6.579 -8.398 1.00 60.59 99 SER A N 1
ATOM 788 C CA . SER A 1 99 ? -27.981 -5.872 -9.647 1.00 60.59 99 SER A CA 1
ATOM 789 C C . SER A 1 99 ? -28.759 -4.610 -9.286 1.00 60.59 99 SER A C 1
ATOM 791 O O . SER A 1 99 ? -29.706 -4.730 -8.500 1.00 60.59 99 SER A O 1
ATOM 793 N N . PRO A 1 100 ? -28.381 -3.422 -9.793 1.00 61.34 100 PRO A N 1
ATOM 794 C CA . PRO A 1 100 ? -29.297 -2.297 -9.779 1.00 61.34 100 PRO A CA 1
ATOM 795 C C . PRO A 1 100 ? -30.587 -2.828 -10.400 1.00 61.34 100 PRO A C 1
ATOM 797 O O . PRO A 1 100 ? -30.551 -3.363 -11.509 1.00 61.34 100 PRO A O 1
ATOM 800 N N . ALA A 1 101 ? -31.667 -2.848 -9.623 1.00 64.31 101 ALA A N 1
ATOM 801 C CA . ALA A 1 101 ? -32.978 -3.063 -10.200 1.00 64.31 101 ALA A CA 1
ATOM 802 C C . ALA A 1 101 ? -33.167 -1.901 -11.179 1.00 64.31 101 ALA A C 1
ATOM 804 O O . ALA A 1 101 ? -33.076 -0.745 -10.759 1.00 64.31 101 ALA A O 1
ATOM 805 N N . GLU A 1 102 ? -33.258 -2.231 -12.466 1.00 49.38 102 GLU A N 1
ATOM 806 C CA . GLU A 1 102 ? -33.683 -1.293 -13.508 1.00 49.38 102 GLU A CA 1
ATOM 807 C C . GLU A 1 102 ? -35.065 -0.719 -13.179 1.00 49.38 102 GLU A C 1
ATOM 809 O O . GLU A 1 102 ? -35.904 -1.469 -12.621 1.00 49.38 102 GLU A O 1
#